Protein AF-A0A929U8D9-F1 (afdb_monomer)

Nearest PDB structures (foldseek):
  5kym-assembly2_B  TM=7.447E-01  e=1.652E-06  Thermotoga maritima MSB8
  5kym-assembly1_A  TM=7.335E-01  e=4.112E-06  Thermotoga maritima MSB8
  1pjq-assembly1_A  TM=3.485E-01  e=1.837E+00  Salmonella enterica subsp. enterica serovar Typhimurium
  4e16-assembly1_A-2  TM=3.226E-01  e=3.586E+00  Clostridioides difficile 630

pLDDT: mean 92.38, std 4.8, range [70.69, 97.81]

Secondary structure (DSSP, 8-state):
-HHHHHHHHHHHHHHHHHHHHHHHHHHHHHH-TT----SHHHHHHHHHHHHHHHHT------SGGGS-SSS--EEE-----THHHHHHHTT-SS-EEEEEEGGGGGSHHHHHHHHHTT-EEE-TT-HHHHHHHHHHHHHHHHTT-EEEE-TTSS--S-TT--PPPPGGGG-

Structure (mmCIF, N/CA/C/O backbone):
data_AF-A0A929U8D9-F1
#
_entry.id   AF-A0A929U8D9-F1
#
loop_
_atom_site.group_PDB
_atom_site.id
_atom_site.type_symbol
_atom_site.label_atom_id
_atom_site.label_alt_id
_atom_site.label_comp_id
_atom_site.label_asym_id
_atom_site.label_entity_id
_atom_site.label_seq_id
_atom_site.pdbx_PDB_ins_code
_atom_site.Cartn_x
_atom_site.Cartn_y
_atom_site.Cartn_z
_atom_site.occupancy
_atom_site.B_iso_or_equiv
_atom_site.auth_seq_id
_atom_site.auth_comp_id
_atom_site.auth_asym_id
_atom_site.auth_atom_id
_atom_site.pdbx_PDB_model_num
ATOM 1 N N . MET A 1 1 ? 16.312 -12.729 -13.784 1.00 75.06 1 MET A N 1
ATOM 2 C CA . MET A 1 1 ? 17.014 -11.448 -14.048 1.00 75.06 1 MET A CA 1
ATOM 3 C C . MET A 1 1 ? 16.262 -10.563 -15.043 1.00 75.06 1 MET A C 1
ATOM 5 O O . MET A 1 1 ? 15.981 -9.425 -14.698 1.00 75.06 1 MET A O 1
ATOM 9 N N . ILE A 1 2 ? 15.837 -11.065 -16.210 1.00 92.88 2 ILE A N 1
ATOM 10 C CA . ILE A 1 2 ? 15.143 -10.239 -17.222 1.00 92.88 2 ILE A CA 1
ATOM 11 C C . ILE A 1 2 ? 13.794 -9.643 -16.759 1.00 92.88 2 ILE A C 1
ATOM 13 O O . ILE A 1 2 ? 13.524 -8.471 -16.990 1.00 92.88 2 ILE A O 1
ATOM 17 N N . ARG A 1 3 ? 12.975 -10.401 -16.013 1.00 93.88 3 ARG A N 1
ATOM 18 C CA . ARG A 1 3 ? 11.697 -9.895 -15.469 1.00 93.88 3 ARG A CA 1
ATOM 19 C C . ARG A 1 3 ? 11.893 -8.738 -14.486 1.00 93.88 3 ARG A C 1
ATOM 21 O O . ARG A 1 3 ? 11.126 -7.786 -14.501 1.00 93.88 3 ARG A O 1
ATOM 28 N N . LEU A 1 4 ? 12.947 -8.796 -13.667 1.00 93.44 4 LEU A N 1
ATOM 29 C CA . LEU A 1 4 ? 13.286 -7.722 -12.730 1.00 93.44 4 LEU A CA 1
ATOM 30 C C . LEU A 1 4 ? 13.665 -6.436 -13.474 1.00 93.44 4 LEU A C 1
ATOM 32 O O . LEU A 1 4 ? 13.234 -5.361 -13.070 1.00 93.44 4 LEU A O 1
ATOM 36 N N . LEU A 1 5 ? 14.412 -6.554 -14.578 1.00 95.81 5 LEU A N 1
ATOM 37 C CA . LEU A 1 5 ? 14.718 -5.420 -15.449 1.00 95.81 5 LEU A CA 1
ATOM 38 C C . LEU A 1 5 ? 13.434 -4.800 -16.012 1.00 95.81 5 LEU A C 1
ATOM 40 O O . LEU A 1 5 ? 13.261 -3.590 -15.922 1.00 95.81 5 LEU A O 1
ATOM 44 N N . PHE A 1 6 ? 12.502 -5.607 -16.525 1.00 97.56 6 PHE A N 1
ATOM 45 C CA . PHE A 1 6 ? 11.229 -5.085 -17.031 1.00 97.56 6 PHE A CA 1
ATOM 46 C C . PHE A 1 6 ? 10.375 -4.426 -15.947 1.00 97.56 6 PHE A C 1
ATOM 48 O O . PHE A 1 6 ? 9.804 -3.369 -16.197 1.00 97.56 6 PHE A O 1
ATOM 55 N N . ILE A 1 7 ? 10.324 -4.990 -14.736 1.00 96.38 7 ILE A N 1
ATOM 56 C CA . ILE A 1 7 ? 9.654 -4.348 -13.595 1.00 96.38 7 ILE A CA 1
ATOM 57 C C . ILE A 1 7 ? 10.314 -3.003 -13.288 1.00 96.38 7 ILE A C 1
ATOM 59 O O . ILE A 1 7 ? 9.616 -2.012 -13.105 1.00 96.38 7 ILE A O 1
ATOM 63 N N . PHE A 1 8 ? 11.646 -2.945 -13.254 1.00 96.19 8 PHE A N 1
ATOM 64 C CA . PHE A 1 8 ? 12.370 -1.702 -13.008 1.00 96.19 8 PHE A CA 1
ATOM 65 C C . PHE A 1 8 ? 12.067 -0.645 -14.077 1.00 96.19 8 PHE A C 1
ATOM 67 O O . PHE A 1 8 ? 11.675 0.469 -13.736 1.00 96.19 8 PHE A O 1
ATOM 74 N N . LEU A 1 9 ? 12.166 -1.001 -15.361 1.00 97.62 9 LEU A N 1
ATOM 75 C CA . LEU A 1 9 ? 11.835 -0.106 -16.473 1.00 97.62 9 LEU A CA 1
ATOM 76 C C . LEU A 1 9 ? 10.378 0.369 -16.399 1.00 97.62 9 LEU A C 1
ATOM 78 O O . LEU A 1 9 ? 10.108 1.553 -16.590 1.00 97.62 9 LEU A O 1
ATOM 82 N N . TYR A 1 10 ? 9.451 -0.528 -16.055 1.00 97.81 10 TYR A N 1
ATOM 83 C CA . TYR A 1 10 ? 8.046 -0.190 -15.857 1.00 97.81 10 TYR A CA 1
ATOM 84 C C . TYR A 1 10 ? 7.844 0.794 -14.700 1.00 97.81 10 TYR A C 1
ATOM 86 O O . TYR A 1 10 ? 7.100 1.757 -14.846 1.00 97.81 10 TYR A O 1
ATOM 94 N N . LEU A 1 11 ? 8.518 0.596 -13.563 1.00 95.75 11 LEU A N 1
ATOM 95 C CA . LEU A 1 11 ? 8.439 1.505 -12.417 1.00 95.75 11 LEU A CA 1
ATOM 96 C C . LEU A 1 11 ? 8.995 2.892 -12.751 1.00 95.75 11 LEU A C 1
ATOM 98 O O . LEU A 1 11 ? 8.390 3.891 -12.369 1.00 95.75 11 LEU A O 1
ATOM 102 N N . VAL A 1 12 ? 10.108 2.961 -13.488 1.00 96.69 12 VAL A N 1
ATOM 103 C CA . VAL A 1 12 ? 10.682 4.225 -13.970 1.00 96.69 12 VAL A CA 1
ATOM 104 C C . VAL A 1 12 ? 9.700 4.929 -14.908 1.00 96.69 12 VAL A C 1
ATOM 106 O O . VAL A 1 12 ? 9.382 6.098 -14.700 1.00 96.69 12 VAL A O 1
ATOM 109 N N . PHE A 1 13 ? 9.153 4.210 -15.889 1.00 97.12 13 PHE A N 1
ATOM 110 C CA . PHE A 1 13 ? 8.122 4.733 -16.784 1.00 97.12 13 PHE A CA 1
ATOM 111 C C . PHE A 1 13 ? 6.894 5.241 -16.010 1.00 97.12 13 PHE A C 1
ATOM 113 O O . PHE A 1 13 ? 6.465 6.381 -16.202 1.00 97.12 13 PHE A O 1
ATOM 120 N N . PHE A 1 14 ? 6.367 4.433 -15.084 1.00 96.56 14 PHE A N 1
ATOM 121 C CA . PHE A 1 14 ? 5.213 4.778 -14.257 1.00 96.56 14 PHE A CA 1
ATOM 122 C C . PHE A 1 14 ? 5.483 6.006 -13.374 1.00 96.56 14 PHE A C 1
ATOM 124 O O . PHE A 1 14 ? 4.600 6.842 -13.179 1.00 96.56 14 PHE A O 1
ATOM 131 N N . TYR A 1 15 ? 6.706 6.153 -12.860 1.00 95.38 15 TYR A N 1
ATOM 132 C CA . TYR A 1 15 ? 7.112 7.321 -12.085 1.00 95.38 15 TYR A CA 1
ATOM 133 C C . TYR A 1 15 ? 7.044 8.602 -12.924 1.00 95.38 15 TYR A C 1
ATOM 135 O O . TYR A 1 15 ? 6.429 9.578 -12.498 1.00 95.38 15 TYR A O 1
ATOM 143 N N . PHE A 1 16 ? 7.619 8.597 -14.131 1.00 96.62 16 PHE A N 1
ATOM 144 C CA . PHE A 1 16 ? 7.635 9.783 -14.988 1.00 96.62 16 PHE A CA 1
ATOM 145 C C . PHE A 1 16 ? 6.251 10.140 -15.531 1.00 96.62 16 PHE A C 1
ATOM 147 O O . PHE A 1 16 ? 5.891 11.314 -15.504 1.00 96.62 16 PHE A O 1
ATOM 154 N N . ILE A 1 17 ? 5.436 9.160 -15.940 1.00 96.31 17 ILE A N 1
ATOM 155 C CA . ILE A 1 17 ? 4.062 9.431 -16.399 1.00 96.31 17 ILE A CA 1
ATOM 156 C C . ILE A 1 17 ? 3.145 9.887 -15.253 1.00 96.31 17 ILE A C 1
ATOM 158 O O . ILE A 1 17 ? 2.183 10.617 -15.476 1.00 96.31 17 ILE A O 1
ATOM 162 N N . SER A 1 18 ? 3.455 9.521 -14.006 1.00 95.38 18 SER A N 1
ATOM 163 C CA . SER A 1 18 ? 2.701 9.989 -12.841 1.00 95.38 18 SER A CA 1
ATOM 164 C C . SER A 1 18 ? 2.843 11.490 -12.603 1.00 95.38 18 SER A C 1
ATOM 166 O O . SER A 1 18 ? 1.927 12.089 -12.054 1.00 95.38 18 SER A O 1
ATOM 168 N N . ILE A 1 19 ? 3.954 12.117 -13.002 1.00 96.00 19 ILE A N 1
ATOM 169 C CA . ILE A 1 19 ? 4.184 13.555 -12.787 1.00 96.00 19 ILE A CA 1
ATOM 170 C C . ILE A 1 19 ? 3.103 14.412 -13.472 1.00 96.00 19 ILE A C 1
ATOM 172 O O . ILE A 1 19 ? 2.426 15.160 -12.762 1.00 96.00 19 ILE A O 1
ATOM 176 N N . PRO A 1 20 ? 2.867 14.307 -14.798 1.00 96.25 20 PRO A N 1
ATOM 177 C CA . PRO A 1 20 ? 1.805 15.072 -15.445 1.00 96.25 20 PRO A CA 1
ATOM 178 C C . PRO A 1 20 ? 0.412 14.684 -14.931 1.00 96.25 20 PRO A C 1
ATOM 180 O O . PRO A 1 20 ? -0.429 15.563 -14.763 1.00 96.25 20 PRO A O 1
ATOM 183 N N . LEU A 1 21 ? 0.164 13.410 -14.602 1.00 94.81 21 LEU A N 1
ATOM 184 C CA . LEU A 1 21 ? -1.125 12.980 -14.039 1.00 94.81 21 LEU A CA 1
ATOM 185 C C . LEU A 1 21 ? -1.410 13.637 -12.682 1.00 94.81 21 LEU A C 1
ATOM 187 O O . LEU A 1 21 ? -2.504 14.151 -12.455 1.00 94.81 21 LEU A O 1
ATOM 191 N N . LEU A 1 22 ? -0.416 13.667 -11.793 1.00 94.38 22 LEU A N 1
ATOM 192 C CA . LEU A 1 22 ? -0.522 14.324 -10.492 1.00 94.38 22 LEU A CA 1
ATOM 193 C C . LEU A 1 22 ? -0.649 15.843 -10.627 1.00 94.38 22 LEU A C 1
ATOM 195 O O . LEU A 1 22 ? -1.353 16.458 -9.826 1.00 94.38 22 LEU A O 1
ATOM 199 N N . PHE A 1 23 ? -0.004 16.445 -11.629 1.00 94.06 23 PHE A N 1
ATOM 200 C CA . PHE A 1 23 ? -0.163 17.866 -11.930 1.00 94.06 23 PHE A CA 1
ATOM 201 C C . PHE A 1 23 ? -1.597 18.190 -12.367 1.00 94.06 23 PHE A C 1
ATOM 203 O O . PHE A 1 23 ? -2.198 19.117 -11.831 1.00 94.06 23 PHE A O 1
ATOM 210 N N . VAL A 1 24 ? -2.185 17.390 -13.262 1.00 93.00 24 VAL A N 1
ATOM 211 C CA . VAL A 1 24 ? -3.589 17.546 -13.676 1.00 93.00 24 VAL A CA 1
ATOM 212 C C . VAL A 1 24 ? -4.537 17.377 -12.485 1.00 93.00 24 VAL A C 1
ATOM 214 O O . VAL A 1 24 ? -5.389 18.232 -12.261 1.00 93.00 24 VAL A O 1
ATOM 217 N N . GLU A 1 25 ? -4.358 16.333 -11.672 1.00 91.50 25 GLU A N 1
ATOM 218 C CA . GLU A 1 25 ? -5.117 16.118 -10.427 1.00 91.50 25 GLU A CA 1
ATOM 219 C C . GLU A 1 25 ? -5.026 17.319 -9.475 1.00 91.50 25 GLU A C 1
ATOM 221 O O . GLU A 1 25 ? -6.014 17.715 -8.851 1.00 91.50 25 GLU A O 1
ATOM 226 N N . TRP A 1 26 ? -3.838 17.915 -9.360 1.00 91.81 26 TRP A N 1
ATOM 227 C CA . TRP A 1 26 ? -3.622 19.105 -8.548 1.00 91.81 26 TRP A CA 1
ATOM 228 C C . TRP A 1 26 ? -4.373 20.315 -9.113 1.00 91.81 26 TRP A C 1
ATOM 230 O O . TRP A 1 26 ? -5.156 20.915 -8.378 1.00 91.81 26 TRP A O 1
ATOM 240 N N . VAL A 1 27 ? -4.230 20.618 -10.408 1.00 93.75 27 VAL A N 1
ATOM 241 C CA . VAL A 1 27 ? -4.951 21.718 -11.075 1.00 93.75 27 VAL A CA 1
ATOM 242 C C . VAL A 1 27 ? -6.465 21.556 -10.922 1.00 93.75 27 VAL A C 1
ATOM 244 O O . VAL A 1 27 ? -7.140 22.485 -10.485 1.00 93.75 27 VAL A O 1
ATOM 247 N N . VAL A 1 28 ? -7.011 20.368 -11.190 1.00 92.56 28 VAL A N 1
ATOM 248 C CA . VAL A 1 28 ? -8.451 20.097 -11.039 1.00 92.56 28 VAL A CA 1
ATOM 249 C C . VAL A 1 28 ? -8.907 20.313 -9.594 1.00 92.56 28 VAL A C 1
ATOM 251 O O . VAL A 1 28 ? -9.970 20.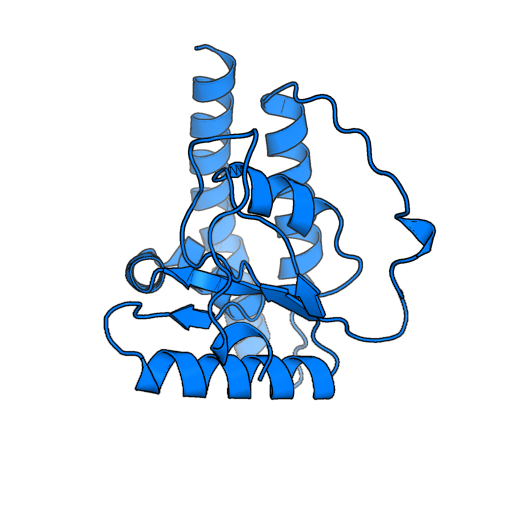890 -9.364 1.00 92.56 28 VAL A O 1
ATOM 254 N N . SER A 1 29 ? -8.091 19.919 -8.612 1.00 90.69 29 SER A N 1
ATOM 255 C CA . SER A 1 29 ? -8.405 20.138 -7.196 1.00 90.69 29 SER A CA 1
ATOM 256 C C . SER A 1 29 ? -8.414 21.615 -6.783 1.00 90.69 29 SER A C 1
ATOM 258 O O . SER A 1 29 ? -9.124 21.968 -5.845 1.00 90.69 29 SER A O 1
ATOM 260 N N . LEU A 1 30 ? -7.680 22.484 -7.489 1.00 92.31 30 LEU A N 1
ATOM 261 C CA . LEU A 1 30 ? -7.738 23.934 -7.272 1.00 92.31 30 LEU A CA 1
ATOM 262 C C . LEU A 1 30 ? -9.015 24.546 -7.853 1.00 92.31 30 LEU A C 1
ATOM 264 O O . LEU A 1 30 ? -9.578 25.470 -7.271 1.00 92.31 30 LEU A O 1
ATOM 268 N N . LEU A 1 31 ? -9.477 24.020 -8.989 1.00 94.31 31 LEU A N 1
ATOM 269 C CA . LEU A 1 31 ? -10.661 24.518 -9.689 1.00 94.31 31 LEU A CA 1
ATOM 270 C C . LEU A 1 31 ? -11.971 24.038 -9.050 1.00 94.31 31 LEU A C 1
ATOM 272 O O . LEU A 1 31 ? -12.992 24.712 -9.162 1.00 94.31 31 LEU A O 1
ATOM 276 N N . ASN A 1 32 ? -11.960 22.891 -8.366 1.00 92.12 32 ASN A N 1
ATOM 277 C CA . ASN A 1 32 ? -13.152 22.303 -7.762 1.00 92.12 32 ASN A CA 1
ATOM 278 C C . ASN A 1 32 ? -12.908 21.878 -6.304 1.00 92.12 32 ASN A C 1
ATOM 280 O O . ASN A 1 32 ? -12.350 20.817 -6.026 1.00 92.12 32 ASN A O 1
ATOM 284 N N . LYS A 1 33 ? -13.433 22.670 -5.360 1.00 81.12 33 LYS A N 1
ATOM 285 C CA . LYS A 1 33 ? -13.346 22.405 -3.910 1.00 81.12 33 LYS A CA 1
ATOM 286 C C . LYS A 1 33 ? -14.037 21.105 -3.469 1.00 81.12 33 LYS A C 1
ATOM 288 O O . LYS A 1 33 ? -13.696 20.569 -2.420 1.00 81.12 33 LYS A O 1
ATOM 293 N N . HIS A 1 34 ? -14.979 20.586 -4.259 1.00 84.62 34 HIS A N 1
ATOM 294 C CA . HIS A 1 34 ? -15.677 19.320 -4.005 1.00 84.62 34 HIS A CA 1
ATOM 295 C C . HIS A 1 34 ? -15.088 18.143 -4.795 1.00 84.62 34 HIS A C 1
ATOM 297 O O . HIS A 1 34 ? -15.693 17.069 -4.859 1.00 84.62 34 HIS A O 1
ATOM 303 N N . TYR A 1 35 ? -13.916 18.319 -5.409 1.00 86.38 35 TYR A N 1
ATOM 304 C CA . TYR A 1 35 ? -13.281 17.289 -6.214 1.00 86.38 35 TYR A CA 1
ATOM 305 C C . TYR A 1 35 ? -12.959 16.033 -5.394 1.00 86.38 35 TYR A C 1
ATOM 307 O O . TYR A 1 35 ? -12.098 16.023 -4.512 1.00 86.38 35 TYR A O 1
ATOM 315 N N . LYS A 1 36 ? -13.636 14.931 -5.727 1.00 83.19 36 LYS A N 1
ATOM 316 C CA . LYS A 1 36 ? -13.335 13.597 -5.203 1.00 83.19 36 LYS A CA 1
ATOM 317 C C . LYS A 1 36 ? -12.391 12.889 -6.178 1.00 83.19 36 LYS A C 1
ATOM 319 O O . LYS A 1 36 ? -12.817 12.470 -7.249 1.00 83.19 36 LYS A O 1
ATOM 324 N N . ARG A 1 37 ? -11.124 12.715 -5.784 1.00 86.81 37 ARG A N 1
ATOM 325 C CA . ARG A 1 37 ? -10.060 12.081 -6.594 1.00 86.81 37 ARG A CA 1
ATOM 326 C C . ARG A 1 37 ? -10.393 10.647 -6.996 1.00 86.81 37 ARG A C 1
ATOM 328 O O . ARG A 1 37 ? -10.208 9.722 -6.210 1.00 86.81 37 ARG A O 1
ATOM 335 N N . TRP A 1 38 ? -10.903 10.420 -8.193 1.00 82.12 38 TRP A N 1
ATOM 336 C CA . TRP A 1 38 ? -11.354 9.093 -8.629 1.00 82.12 38 TRP A CA 1
ATOM 337 C C . TRP A 1 38 ? -10.254 8.274 -9.321 1.00 82.12 38 TRP A C 1
ATOM 339 O O . TRP A 1 38 ? -10.354 7.052 -9.348 1.00 82.12 38 TRP A O 1
ATOM 349 N N . LEU A 1 39 ? -9.184 8.912 -9.805 1.00 88.56 39 LEU A N 1
ATOM 350 C CA . LEU A 1 39 ? -8.084 8.268 -10.532 1.00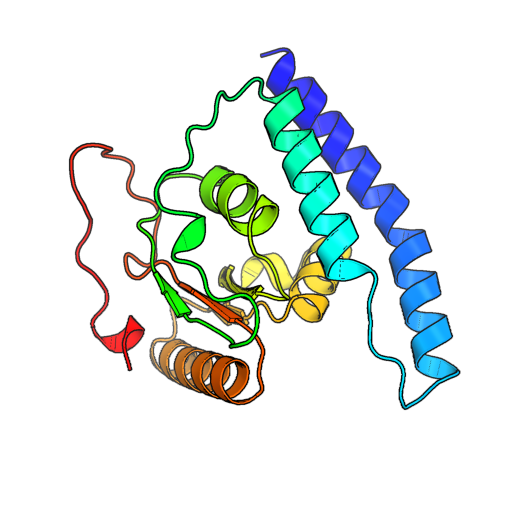 88.56 39 LEU A CA 1
ATOM 351 C C . LEU A 1 39 ? -7.142 7.377 -9.694 1.00 88.56 39 LEU A C 1
ATOM 353 O O . LEU A 1 39 ? -6.737 6.332 -10.207 1.00 88.56 39 LEU A O 1
ATOM 357 N N . PRO A 1 40 ? -6.762 7.723 -8.441 1.00 92.25 40 PRO A N 1
ATOM 358 C CA . PRO A 1 40 ? -5.685 7.019 -7.738 1.00 92.25 40 PRO A CA 1
ATOM 359 C C . PRO A 1 40 ? -5.902 5.513 -7.589 1.00 92.25 40 PRO A C 1
ATOM 361 O O . PRO A 1 40 ? -4.994 4.733 -7.863 1.00 92.25 40 PRO A O 1
ATOM 364 N N . LEU A 1 41 ? -7.107 5.098 -7.187 1.00 93.12 41 LEU A N 1
ATOM 365 C CA . LEU A 1 41 ? -7.441 3.688 -6.986 1.00 93.12 41 LEU A CA 1
ATOM 366 C C . LEU A 1 41 ? -7.326 2.869 -8.285 1.00 93.12 41 LEU A C 1
ATOM 368 O O . LEU A 1 41 ? -6.494 1.965 -8.320 1.00 93.12 41 LEU A O 1
ATOM 372 N N . PRO A 1 42 ? -8.099 3.151 -9.356 1.00 94.50 42 PRO A N 1
ATOM 373 C CA . PRO A 1 42 ? -8.046 2.343 -10.572 1.00 94.50 42 PRO A CA 1
ATOM 374 C C . PRO A 1 42 ? -6.659 2.354 -11.220 1.00 94.50 42 PRO A C 1
ATOM 376 O O . PRO A 1 42 ? -6.215 1.311 -11.696 1.00 94.50 42 PRO A O 1
ATOM 379 N N . LEU A 1 43 ? -5.947 3.487 -11.193 1.00 95.38 43 LEU A N 1
ATOM 380 C CA . LEU A 1 43 ? -4.618 3.594 -11.791 1.00 95.38 43 LEU A CA 1
ATOM 381 C C . LEU A 1 43 ? -3.579 2.745 -11.048 1.00 95.38 43 LEU A C 1
ATOM 383 O O . LEU A 1 43 ? -2.829 1.999 -11.676 1.00 95.38 43 LEU A O 1
ATOM 387 N N . VAL A 1 44 ? -3.535 2.830 -9.717 1.00 95.88 44 VAL A N 1
ATOM 388 C CA . VAL A 1 44 ? -2.569 2.071 -8.907 1.00 95.88 44 VAL A CA 1
ATOM 389 C C . VAL A 1 44 ? -2.916 0.583 -8.912 1.00 95.88 44 VAL A C 1
ATOM 391 O O . VAL A 1 44 ? -2.027 -0.249 -9.080 1.00 95.88 44 VAL A O 1
ATOM 394 N N . THR A 1 45 ? -4.203 0.230 -8.836 1.00 96.38 45 THR A N 1
ATOM 395 C CA . THR A 1 45 ? -4.664 -1.153 -9.011 1.00 96.38 45 THR A CA 1
ATOM 396 C C . THR A 1 45 ? -4.251 -1.712 -10.373 1.00 96.38 45 THR A C 1
ATOM 398 O O . THR A 1 45 ? -3.750 -2.834 -10.439 1.00 96.38 45 THR A O 1
ATOM 401 N N . TRP A 1 46 ? -4.421 -0.951 -11.458 1.00 96.81 46 TRP A N 1
ATOM 402 C CA . TRP A 1 46 ? -3.980 -1.365 -12.791 1.00 96.81 46 TRP A CA 1
ATOM 403 C C . TRP A 1 46 ? -2.459 -1.533 -12.857 1.00 96.81 46 TRP A C 1
ATOM 405 O O . TRP A 1 46 ? -1.979 -2.575 -13.300 1.00 96.81 46 TRP A O 1
ATOM 415 N N . SER A 1 47 ? -1.707 -0.572 -12.320 1.00 97.12 47 SER A N 1
ATOM 416 C CA . SER A 1 47 ? -0.243 -0.617 -12.283 1.00 97.12 47 SER A CA 1
ATOM 417 C C . SER A 1 47 ? 0.282 -1.856 -11.555 1.00 97.12 47 SER A C 1
ATOM 419 O O . SER A 1 47 ? 1.131 -2.588 -12.065 1.00 97.12 47 SER A O 1
ATOM 421 N N . PHE A 1 48 ? -0.298 -2.193 -10.405 1.00 97.38 48 PHE A N 1
ATOM 422 C CA . PHE A 1 48 ? 0.075 -3.399 -9.671 1.00 97.38 48 PHE A CA 1
ATOM 423 C C . PHE A 1 48 ? -0.329 -4.701 -10.375 1.00 97.38 48 PHE A C 1
ATOM 425 O O . PHE A 1 48 ? 0.394 -5.698 -10.272 1.00 97.38 48 PHE A O 1
ATOM 432 N N . ARG A 1 49 ? -1.423 -4.710 -11.150 1.00 97.06 49 ARG A N 1
ATOM 433 C CA . ARG A 1 49 ? -1.759 -5.846 -12.027 1.00 97.06 49 ARG A CA 1
ATOM 434 C C . ARG A 1 49 ? -0.727 -6.017 -13.137 1.00 97.06 49 ARG A C 1
ATOM 436 O O . ARG A 1 49 ? -0.300 -7.144 -13.371 1.00 97.06 49 ARG A O 1
ATOM 443 N N . CYS A 1 50 ? -0.267 -4.928 -13.755 1.00 97.50 50 CYS A N 1
ATOM 444 C CA . CYS A 1 50 ? 0.830 -4.966 -14.723 1.00 97.50 50 CYS A CA 1
ATOM 445 C C . CYS A 1 50 ? 2.113 -5.519 -14.092 1.00 97.50 50 CYS A C 1
ATOM 447 O O . CYS A 1 50 ? 2.713 -6.428 -14.654 1.00 97.50 50 CYS A O 1
ATOM 449 N N . ILE A 1 51 ? 2.500 -5.052 -12.900 1.00 97.50 51 ILE A N 1
ATOM 450 C CA . ILE A 1 51 ? 3.685 -5.575 -12.196 1.00 97.50 51 ILE A CA 1
ATOM 451 C C . ILE A 1 51 ? 3.549 -7.077 -11.909 1.00 97.50 51 ILE A C 1
ATOM 453 O O . ILE A 1 51 ? 4.506 -7.823 -12.110 1.00 97.50 51 ILE A O 1
ATOM 457 N N . THR A 1 52 ? 2.366 -7.529 -11.482 1.00 96.62 52 THR A N 1
ATOM 458 C CA . THR A 1 52 ? 2.078 -8.959 -11.262 1.00 96.62 52 THR A CA 1
ATOM 459 C C . THR A 1 52 ? 2.217 -9.767 -12.557 1.00 96.62 52 THR A C 1
ATOM 461 O O . THR A 1 52 ? 2.810 -10.841 -12.554 1.00 96.62 52 THR A O 1
ATOM 464 N N . ALA A 1 53 ? 1.724 -9.243 -13.681 1.00 96.50 53 ALA A N 1
ATOM 465 C CA . ALA A 1 53 ? 1.854 -9.901 -14.979 1.00 96.50 53 ALA A CA 1
ATOM 466 C C . ALA A 1 53 ? 3.319 -9.958 -15.453 1.00 96.50 53 ALA A C 1
ATOM 468 O O . ALA A 1 53 ? 3.793 -11.013 -15.867 1.00 96.50 53 ALA A O 1
ATOM 469 N N . ILE A 1 54 ? 4.067 -8.854 -15.337 1.00 96.94 54 ILE A N 1
ATOM 470 C CA . ILE A 1 54 ? 5.481 -8.772 -15.746 1.00 96.94 54 ILE A CA 1
ATOM 471 C C . ILE A 1 54 ? 6.363 -9.688 -14.884 1.00 96.94 54 ILE A C 1
ATOM 473 O O . ILE A 1 54 ? 7.318 -10.286 -15.387 1.00 96.94 54 ILE A O 1
ATOM 477 N N . SER A 1 55 ? 6.056 -9.838 -13.589 1.00 95.88 55 SER A N 1
ATOM 478 C CA . SER A 1 55 ? 6.783 -10.773 -12.720 1.00 95.88 55 SER A CA 1
ATOM 479 C C . SER A 1 55 ? 6.556 -12.237 -13.110 1.00 95.88 55 SER A C 1
ATOM 481 O O . SER A 1 55 ? 7.388 -13.094 -12.790 1.00 95.88 55 SER A O 1
ATOM 483 N N . GLY A 1 56 ? 5.475 -12.522 -13.844 1.00 94.94 56 GLY A N 1
ATOM 484 C CA . GLY A 1 56 ? 5.029 -13.869 -14.178 1.00 94.94 56 GLY A CA 1
ATOM 485 C C . GLY A 1 56 ? 4.615 -14.659 -12.940 1.00 94.94 56 GLY A C 1
ATOM 486 O O . GLY A 1 56 ? 4.804 -15.872 -12.915 1.00 94.94 56 GLY A O 1
ATOM 487 N N . ALA A 1 57 ? 4.143 -13.966 -11.899 1.00 92.88 57 ALA A N 1
ATOM 488 C CA . ALA A 1 57 ? 3.599 -14.602 -10.712 1.00 92.88 57 ALA A CA 1
ATOM 489 C C . ALA A 1 57 ? 2.221 -15.187 -11.031 1.00 92.88 57 ALA A C 1
ATOM 491 O O . ALA A 1 57 ? 1.313 -14.469 -11.455 1.00 92.88 57 ALA A O 1
ATOM 492 N N . GLU A 1 58 ? 2.062 -16.481 -10.784 1.00 94.44 58 GLU A N 1
ATOM 493 C CA . GLU A 1 58 ? 0.753 -17.114 -10.743 1.00 94.44 58 GLU A CA 1
ATOM 494 C C . GLU A 1 58 ? 0.112 -16.825 -9.385 1.00 94.44 58 GLU A C 1
ATOM 496 O O . GLU A 1 58 ? 0.760 -16.946 -8.344 1.00 94.44 58 GLU A O 1
ATOM 501 N N . VAL A 1 59 ? -1.141 -16.367 -9.391 1.00 94.69 59 VAL A N 1
ATOM 502 C CA . VAL A 1 59 ? -1.812 -15.935 -8.164 1.00 94.69 59 VAL A CA 1
ATOM 503 C C . VAL A 1 59 ? -3.142 -16.644 -8.004 1.00 94.69 59 VAL A C 1
ATOM 505 O O . VAL A 1 59 ? -4.118 -16.309 -8.675 1.00 94.69 59 VAL A O 1
ATOM 508 N N . THR A 1 60 ? -3.190 -17.537 -7.026 1.00 96.69 60 THR A N 1
ATOM 509 C CA . THR A 1 60 ? -4.423 -18.155 -6.545 1.00 96.69 60 THR A CA 1
ATOM 510 C C . THR A 1 60 ? -5.057 -17.265 -5.483 1.00 96.69 60 THR A C 1
ATOM 512 O O . THR A 1 60 ? -4.394 -16.831 -4.542 1.00 96.69 60 THR A O 1
ATOM 515 N N . VAL A 1 61 ? -6.347 -16.968 -5.636 1.00 95.44 61 VAL A N 1
ATOM 516 C CA . VAL A 1 61 ? -7.120 -16.180 -4.669 1.00 95.44 61 VAL A CA 1
ATOM 517 C C . VAL A 1 61 ? -8.302 -17.018 -4.218 1.00 95.44 61 VAL A C 1
ATOM 519 O O . VAL A 1 61 ? -9.124 -17.405 -5.042 1.00 95.44 61 VAL A O 1
ATOM 522 N N . LEU A 1 62 ? -8.389 -17.266 -2.916 1.00 96.94 62 LEU A N 1
ATOM 523 C CA . LEU A 1 62 ? -9.477 -18.012 -2.288 1.00 96.94 62 LEU A CA 1
ATOM 524 C C . LEU A 1 62 ? -10.293 -17.059 -1.405 1.00 96.94 62 LEU A C 1
ATOM 526 O O . LEU A 1 62 ? -9.721 -16.144 -0.811 1.00 96.94 62 LEU A O 1
ATOM 530 N N . GLY A 1 63 ? -11.613 -17.249 -1.325 1.00 95.88 63 GLY A N 1
ATOM 531 C CA . GLY A 1 63 ? -12.474 -16.476 -0.423 1.00 95.88 63 GLY A CA 1
ATOM 532 C C . GLY A 1 63 ? -12.658 -15.005 -0.807 1.00 95.88 63 GLY A C 1
ATOM 533 O O . GLY A 1 63 ? -12.949 -14.176 0.053 1.00 95.88 63 GLY A O 1
ATOM 534 N N . LYS A 1 64 ? -12.469 -14.638 -2.081 1.00 94.44 64 LYS A N 1
ATOM 535 C CA . LYS A 1 64 ? -12.615 -13.245 -2.549 1.00 94.44 64 LYS A CA 1
ATOM 536 C C . LYS A 1 64 ? -14.051 -12.737 -2.395 1.00 94.44 64 LYS A C 1
ATOM 538 O O . LYS A 1 64 ? -14.277 -11.553 -2.171 1.00 94.44 64 LYS A O 1
ATOM 543 N N . GLU A 1 65 ? -15.006 -13.637 -2.547 1.00 95.31 65 GLU A N 1
ATOM 544 C CA . GLU A 1 65 ? -16.435 -13.448 -2.341 1.00 95.31 65 GLU A CA 1
ATOM 545 C C . GLU A 1 65 ? -16.787 -13.030 -0.909 1.00 95.31 65 GLU A C 1
ATOM 547 O O . GLU A 1 65 ? -17.789 -12.348 -0.724 1.00 95.31 65 GLU A O 1
ATOM 552 N N . ASN A 1 66 ? -15.931 -13.338 0.072 1.00 95.56 66 ASN A N 1
ATOM 553 C CA . ASN A 1 66 ? -16.127 -12.943 1.467 1.00 95.56 66 ASN A CA 1
ATOM 554 C C . ASN A 1 66 ? -15.791 -11.469 1.725 1.00 95.56 66 ASN A C 1
ATOM 556 O O . ASN A 1 66 ? -16.025 -10.983 2.826 1.00 95.56 66 ASN A O 1
ATOM 560 N N . VAL A 1 67 ? -15.198 -10.760 0.756 1.00 95.06 67 VAL A N 1
ATOM 561 C CA . VAL A 1 67 ? -14.796 -9.358 0.921 1.00 95.06 67 VAL A CA 1
ATOM 562 C C . VAL A 1 67 ? -15.987 -8.432 0.635 1.00 95.06 67 VAL A C 1
ATOM 564 O O . VAL A 1 67 ? -16.417 -8.352 -0.525 1.00 95.06 67 VAL A O 1
ATOM 567 N N . PRO A 1 68 ? -16.482 -7.669 1.630 1.00 94.38 68 PRO A N 1
ATOM 568 C CA . PRO A 1 68 ? -17.587 -6.737 1.433 1.00 94.38 68 PRO A CA 1
ATOM 569 C C . PRO A 1 68 ? -17.263 -5.637 0.412 1.00 94.38 68 PRO A C 1
ATOM 571 O O . PRO A 1 68 ? -16.166 -5.059 0.384 1.00 94.38 68 PRO A O 1
ATOM 574 N N . LYS A 1 69 ? -18.241 -5.310 -0.441 1.00 92.44 69 LYS A N 1
ATOM 575 C CA . LYS A 1 69 ? -18.102 -4.325 -1.540 1.00 92.44 69 LYS A CA 1
ATOM 576 C C . LYS A 1 69 ? -18.828 -3.004 -1.286 1.00 92.44 69 LYS A C 1
ATOM 578 O O . LYS A 1 69 ? -18.525 -2.010 -1.938 1.00 92.44 69 LYS A O 1
ATOM 583 N N . ASP A 1 70 ? -19.689 -2.984 -0.282 1.00 92.81 70 ASP A N 1
ATOM 584 C CA . ASP A 1 70 ? -20.489 -1.865 0.204 1.00 92.81 70 ASP A CA 1
ATOM 585 C C . ASP A 1 70 ? -19.937 -1.234 1.497 1.00 92.81 70 ASP A C 1
ATOM 587 O O . ASP A 1 70 ? -19.920 -0.014 1.599 1.00 92.81 70 ASP A O 1
ATOM 591 N N . GLU A 1 71 ? -19.287 -1.983 2.396 1.00 94.75 71 GLU A N 1
ATOM 592 C CA . GLU A 1 71 ? -18.702 -1.432 3.648 1.00 94.75 71 GLU A CA 1
ATOM 593 C C . GLU A 1 71 ? -17.160 -1.452 3.770 1.00 94.75 71 GLU A C 1
ATOM 595 O O . GLU A 1 71 ? -16.473 -2.338 3.259 1.00 94.75 71 GLU A O 1
ATOM 600 N N . ALA A 1 72 ? -16.578 -0.439 4.416 1.00 96.12 72 ALA A N 1
ATOM 601 C CA . ALA A 1 72 ? -15.132 -0.399 4.616 1.00 96.12 72 ALA A CA 1
ATOM 602 C C . ALA A 1 72 ? -14.673 -1.483 5.593 1.00 96.12 72 ALA A C 1
ATOM 604 O O . ALA A 1 72 ? -15.331 -1.739 6.594 1.00 96.12 72 ALA A O 1
ATOM 605 N N . VAL A 1 73 ? -13.509 -2.076 5.320 1.00 95.50 73 VAL A N 1
ATOM 606 C CA . VAL A 1 73 ? -12.959 -3.163 6.135 1.00 95.50 73 VAL A CA 1
ATOM 607 C C . VAL A 1 73 ? -11.526 -2.892 6.572 1.00 95.50 73 VAL A C 1
ATOM 609 O O . VAL A 1 73 ? -10.791 -2.125 5.940 1.00 95.50 73 VAL A O 1
ATOM 612 N N . LEU A 1 74 ? -11.126 -3.576 7.641 1.00 94.88 74 LEU A N 1
ATOM 613 C CA . LEU A 1 74 ? -9.737 -3.714 8.050 1.00 94.88 74 LEU A CA 1
ATOM 614 C C . LEU A 1 74 ? -9.182 -5.036 7.505 1.00 94.88 74 LEU A C 1
ATOM 616 O O . LEU A 1 74 ? -9.555 -6.112 7.964 1.00 94.88 74 LEU A O 1
ATOM 620 N N . TYR A 1 75 ? -8.271 -4.956 6.541 1.00 95.44 75 TYR A N 1
ATOM 621 C CA . TYR A 1 75 ? -7.486 -6.099 6.092 1.00 95.44 75 TYR A CA 1
ATOM 622 C C . TYR A 1 75 ? -6.325 -6.334 7.054 1.00 95.44 75 TYR A C 1
ATOM 624 O O . TYR A 1 75 ? -5.554 -5.420 7.355 1.00 95.44 75 TYR A O 1
ATOM 632 N N . VAL A 1 76 ? -6.166 -7.577 7.496 1.00 94.56 76 VAL A N 1
ATOM 633 C CA . VAL A 1 76 ? -5.059 -8.004 8.352 1.00 94.56 76 VAL A CA 1
ATOM 634 C C . VAL A 1 76 ? -4.336 -9.138 7.644 1.00 94.56 76 VAL A C 1
ATOM 636 O O . VAL A 1 76 ? -4.955 -10.143 7.304 1.00 94.56 76 VAL A O 1
ATOM 639 N N . GLY A 1 77 ? -3.037 -8.975 7.405 1.00 93.25 77 GLY A N 1
ATOM 640 C CA . GLY A 1 77 ? -2.217 -9.992 6.749 1.00 93.25 77 GLY A CA 1
ATOM 641 C C . GLY A 1 77 ? -0.850 -10.140 7.399 1.00 93.25 77 GLY A C 1
ATOM 642 O O . GLY A 1 77 ? -0.365 -9.227 8.064 1.00 93.25 77 GLY A O 1
ATOM 643 N N . ASN A 1 78 ? -0.215 -11.286 7.187 1.00 93.38 78 ASN A N 1
ATOM 644 C CA . ASN A 1 78 ? 1.206 -11.462 7.460 1.00 93.38 78 ASN A CA 1
ATOM 645 C C . ASN A 1 78 ? 2.047 -10.682 6.433 1.00 93.38 78 ASN A C 1
ATOM 647 O O . ASN A 1 78 ? 1.565 -10.363 5.344 1.00 93.38 78 ASN A O 1
ATOM 651 N N . HIS A 1 79 ? 3.294 -10.352 6.766 1.00 93.06 79 HIS A N 1
ATOM 652 C CA . HIS A 1 79 ? 4.171 -9.573 5.888 1.00 93.06 79 HIS A CA 1
ATOM 653 C C . HIS A 1 79 ? 5.435 -10.354 5.566 1.00 93.06 79 HIS A C 1
ATOM 655 O O . HIS A 1 79 ? 6.209 -10.674 6.457 1.00 93.06 79 HIS A O 1
ATOM 661 N N . GLN A 1 80 ? 5.678 -10.635 4.292 1.00 92.31 80 GLN A N 1
ATOM 662 C CA . GLN A 1 80 ? 6.800 -11.454 3.827 1.00 92.31 80 GLN A CA 1
ATOM 663 C C . GLN A 1 80 ? 7.581 -10.779 2.701 1.00 92.31 80 GLN A C 1
ATOM 665 O O . GLN A 1 80 ? 8.785 -10.986 2.557 1.00 92.31 80 GLN A O 1
ATOM 670 N N . SER A 1 81 ? 6.943 -9.912 1.914 1.00 92.19 81 SER A N 1
ATOM 671 C CA . SER A 1 81 ? 7.555 -9.361 0.711 1.00 92.19 81 SER A CA 1
ATOM 672 C C . SER A 1 81 ? 7.140 -7.922 0.424 1.00 92.19 81 SER A C 1
ATOM 674 O O . SER A 1 81 ? 6.126 -7.409 0.884 1.00 92.19 81 SER A O 1
ATOM 676 N N . TYR A 1 82 ? 7.933 -7.245 -0.411 1.00 90.81 82 TYR A N 1
ATOM 677 C CA . TYR A 1 82 ? 7.455 -6.031 -1.082 1.00 90.81 82 TYR A CA 1
ATOM 678 C C . TYR A 1 82 ? 6.245 -6.332 -1.983 1.00 90.81 82 TYR A C 1
ATOM 680 O O . TYR A 1 82 ? 5.413 -5.456 -2.216 1.00 90.81 82 TYR A O 1
ATOM 688 N N . PHE A 1 83 ? 6.143 -7.572 -2.472 1.00 93.44 83 PHE A N 1
ATOM 689 C CA . PHE A 1 83 ? 5.065 -8.014 -3.349 1.00 93.44 83 PHE A CA 1
ATOM 690 C C . PHE A 1 83 ? 3.710 -8.120 -2.637 1.00 93.44 83 PHE A C 1
ATOM 692 O O . PHE A 1 83 ? 2.688 -8.083 -3.312 1.00 93.44 83 PHE A O 1
ATOM 699 N N . ASP A 1 84 ? 3.670 -8.151 -1.302 1.00 94.94 84 ASP A N 1
ATOM 700 C CA . ASP A 1 84 ? 2.420 -8.233 -0.534 1.00 94.94 84 ASP A CA 1
ATOM 701 C C . ASP A 1 84 ? 1.481 -7.074 -0.882 1.00 94.94 84 ASP A C 1
ATOM 703 O O . ASP A 1 84 ? 0.291 -7.271 -1.122 1.00 94.94 84 ASP A O 1
ATOM 707 N N . ILE A 1 85 ? 2.027 -5.860 -0.994 1.00 94.94 85 ILE A N 1
ATOM 708 C CA . ILE A 1 85 ? 1.263 -4.661 -1.361 1.00 94.94 85 ILE A CA 1
ATOM 709 C C . ILE A 1 85 ? 0.793 -4.741 -2.812 1.00 94.94 85 ILE A C 1
ATOM 711 O O . ILE A 1 85 ? -0.364 -4.450 -3.100 1.00 94.94 85 ILE A O 1
ATOM 715 N N . VAL A 1 86 ? 1.669 -5.180 -3.720 1.00 96.31 86 VAL A N 1
ATOM 716 C CA . VAL A 1 86 ? 1.343 -5.341 -5.145 1.00 96.31 86 VAL A CA 1
ATOM 717 C C . VAL A 1 86 ? 0.176 -6.317 -5.307 1.00 96.31 86 VAL A C 1
ATOM 719 O O . VAL A 1 86 ? -0.794 -6.028 -6.007 1.00 96.31 86 VAL A O 1
ATOM 722 N N . LEU A 1 87 ? 0.229 -7.456 -4.617 1.00 95.62 87 LEU A N 1
ATOM 723 C CA . LEU A 1 87 ? -0.794 -8.490 -4.703 1.00 95.62 87 LEU A CA 1
ATOM 724 C C . LEU A 1 87 ? -2.109 -8.060 -4.049 1.00 95.62 87 LEU A C 1
ATOM 726 O O . LEU A 1 87 ? -3.167 -8.206 -4.666 1.00 95.62 87 LEU A O 1
ATOM 730 N N . THR A 1 88 ? -2.060 -7.527 -2.829 1.00 95.38 88 THR A N 1
ATOM 731 C CA . THR A 1 88 ? -3.268 -7.180 -2.065 1.00 95.38 88 THR A CA 1
ATOM 732 C C . THR A 1 88 ? -3.978 -5.961 -2.652 1.00 95.38 88 THR A C 1
ATOM 734 O O . THR A 1 88 ? -5.173 -6.018 -2.942 1.00 95.38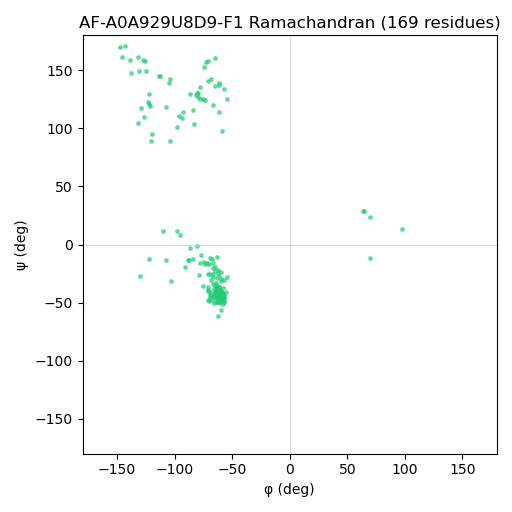 88 THR A O 1
ATOM 737 N N . TYR A 1 89 ? -3.250 -4.887 -2.956 1.00 95.88 89 TYR A N 1
ATOM 738 C CA . TYR A 1 89 ? -3.839 -3.638 -3.444 1.00 95.88 89 TYR A CA 1
ATOM 739 C C . TYR A 1 89 ? -4.379 -3.762 -4.884 1.00 95.88 89 TYR A C 1
ATOM 741 O O . TYR A 1 89 ? -5.343 -3.100 -5.266 1.00 95.88 89 TYR A O 1
ATOM 749 N N . ALA A 1 90 ? -3.853 -4.686 -5.695 1.00 95.25 90 ALA A N 1
ATOM 750 C CA . ALA A 1 90 ? -4.433 -5.013 -7.005 1.00 95.25 90 ALA A CA 1
ATOM 751 C C . ALA A 1 90 ? -5.861 -5.614 -6.932 1.00 95.25 90 ALA A C 1
ATOM 753 O O . ALA A 1 90 ? -6.524 -5.785 -7.969 1.00 95.25 90 ALA A O 1
ATOM 754 N N . ARG A 1 91 ? -6.321 -5.984 -5.727 1.00 93.50 91 ARG A N 1
ATOM 755 C CA . ARG A 1 91 ? -7.539 -6.771 -5.486 1.00 93.50 91 ARG A CA 1
ATOM 756 C C . ARG A 1 91 ? -8.563 -6.085 -4.584 1.00 93.50 91 ARG A C 1
ATOM 758 O O . ARG A 1 91 ? -9.702 -6.548 -4.564 1.00 93.50 91 ARG A O 1
ATOM 765 N N . VAL A 1 92 ? -8.202 -5.003 -3.892 1.00 94.50 92 VAL A N 1
ATOM 766 C CA . VAL A 1 92 ? -9.153 -4.270 -3.046 1.00 94.50 92 VAL A CA 1
ATOM 767 C C . VAL A 1 92 ? -10.266 -3.638 -3.900 1.00 94.50 92 VAL A C 1
ATOM 769 O O . VAL A 1 92 ? -9.981 -3.072 -4.957 1.00 94.50 92 VAL A O 1
ATOM 772 N N . PRO A 1 93 ? -11.543 -3.719 -3.479 1.00 92.62 93 PRO A N 1
ATOM 773 C CA . PRO A 1 93 ? -12.661 -3.156 -4.237 1.00 92.62 93 PRO A CA 1
ATOM 774 C C . PRO A 1 93 ? -12.789 -1.635 -4.071 1.00 92.62 93 PRO A C 1
ATOM 776 O O . PRO A 1 93 ? -13.484 -0.988 -4.849 1.00 92.62 93 PRO A O 1
ATOM 779 N N . ARG A 1 94 ? -12.135 -1.058 -3.056 1.00 92.38 94 ARG A N 1
ATOM 780 C CA . ARG A 1 94 ? -12.238 0.360 -2.697 1.00 92.38 94 ARG A CA 1
ATOM 781 C C . ARG A 1 94 ? -10.904 0.923 -2.228 1.00 92.38 94 ARG A C 1
ATOM 783 O O . ARG A 1 94 ? -9.953 0.176 -1.988 1.00 92.38 94 ARG A O 1
ATOM 790 N N . ARG A 1 95 ? -10.849 2.250 -2.068 1.00 93.56 95 ARG A N 1
ATOM 791 C CA . ARG A 1 95 ? -9.667 2.933 -1.527 1.00 93.56 95 ARG A CA 1
ATOM 792 C C . ARG A 1 95 ? -9.300 2.316 -0.187 1.00 93.56 95 ARG A C 1
ATOM 794 O O . ARG A 1 95 ? -10.144 2.222 0.704 1.00 93.56 95 ARG A O 1
ATOM 801 N N . THR A 1 96 ? -8.052 1.879 -0.102 1.00 96.06 96 THR A N 1
ATOM 802 C CA . THR A 1 96 ? -7.529 1.177 1.061 1.00 96.06 96 THR A CA 1
ATOM 803 C C . THR A 1 96 ? -6.232 1.846 1.488 1.00 96.06 96 THR A C 1
ATOM 805 O O . THR A 1 96 ? -5.281 1.878 0.710 1.00 96.06 96 THR A O 1
ATOM 808 N N . GLY A 1 97 ? -6.193 2.402 2.692 1.00 96.31 97 GLY A N 1
ATOM 809 C CA . GLY A 1 97 ? -4.972 2.931 3.290 1.00 96.31 97 GLY A CA 1
ATOM 810 C C . GLY A 1 97 ? -4.051 1.811 3.764 1.00 96.31 97 GLY A C 1
ATOM 811 O O . GLY A 1 97 ? -4.503 0.714 4.077 1.00 96.31 97 GLY A O 1
ATOM 812 N N . TYR A 1 98 ? -2.747 2.068 3.795 1.00 95.38 98 TYR A N 1
ATOM 813 C CA . TYR A 1 98 ? -1.743 1.138 4.318 1.00 95.38 98 TYR A CA 1
ATOM 814 C C . TYR A 1 98 ? -0.814 1.845 5.299 1.00 95.38 98 TYR A C 1
ATOM 816 O O . TYR A 1 98 ? -0.490 3.023 5.131 1.00 95.38 98 TYR A O 1
ATOM 824 N N . MET A 1 99 ? -0.307 1.102 6.282 1.00 91.44 99 MET A N 1
ATOM 825 C CA . MET A 1 99 ? 0.828 1.552 7.084 1.00 91.44 99 MET A CA 1
ATOM 826 C C . MET A 1 99 ? 2.138 1.383 6.319 1.00 91.44 99 MET A C 1
ATOM 828 O O . MET A 1 99 ? 2.499 0.292 5.884 1.00 91.44 99 MET A O 1
ATOM 832 N N . SER A 1 100 ? 2.882 2.473 6.203 1.00 90.06 100 SER A N 1
ATOM 833 C CA . SER A 1 100 ? 4.133 2.551 5.465 1.00 90.06 100 SER A CA 1
ATOM 834 C C . SER A 1 100 ? 5.263 3.094 6.324 1.00 90.06 100 SER A C 1
ATOM 836 O O . SER A 1 100 ? 5.042 3.809 7.293 1.00 90.06 100 SER A O 1
ATOM 838 N N . LYS A 1 101 ? 6.501 2.796 5.931 1.00 88.69 101 LYS A N 1
ATOM 839 C CA . LYS A 1 101 ? 7.705 3.392 6.513 1.00 88.69 101 LYS A CA 1
ATOM 840 C C . LYS A 1 101 ? 7.725 4.910 6.305 1.00 88.69 101 LYS A C 1
ATOM 842 O O . LYS A 1 101 ? 7.430 5.373 5.198 1.00 88.69 101 LYS A O 1
ATOM 847 N N . LYS A 1 102 ? 8.105 5.676 7.334 1.00 92.00 102 LYS A N 1
ATOM 848 C CA . LYS A 1 102 ? 8.172 7.147 7.273 1.00 92.00 102 LYS A CA 1
ATOM 849 C C . LYS A 1 102 ? 9.071 7.681 6.159 1.00 92.00 102 LYS A C 1
ATOM 851 O O . LYS A 1 102 ? 8.780 8.730 5.596 1.00 92.00 102 LYS A O 1
ATOM 856 N N . GLU A 1 103 ? 10.118 6.944 5.802 1.00 93.06 103 GLU A N 1
ATOM 857 C CA . GLU A 1 103 ? 11.108 7.346 4.803 1.00 93.06 103 GLU A CA 1
ATOM 858 C C . GLU A 1 103 ? 10.482 7.502 3.408 1.00 93.06 103 GLU A C 1
ATOM 860 O O . GLU A 1 103 ? 10.909 8.347 2.624 1.00 93.06 103 GLU A O 1
ATOM 865 N N . LEU A 1 104 ? 9.407 6.760 3.113 1.00 92.44 104 LEU A N 1
ATOM 866 C CA . LEU A 1 104 ? 8.700 6.865 1.834 1.00 92.44 104 LEU A CA 1
ATOM 867 C C . LEU A 1 104 ? 7.998 8.216 1.642 1.00 92.44 104 LEU A C 1
ATOM 869 O O . LEU A 1 104 ? 7.689 8.577 0.510 1.00 92.44 104 LEU A O 1
ATOM 873 N N . ARG A 1 105 ? 7.809 9.007 2.709 1.00 94.19 105 ARG A N 1
ATOM 874 C CA . ARG A 1 105 ? 7.289 10.379 2.613 1.00 94.19 105 ARG A CA 1
ATOM 875 C C . ARG A 1 105 ? 8.214 11.301 1.811 1.00 94.19 105 ARG A C 1
ATOM 877 O O . ARG A 1 105 ? 7.732 12.288 1.262 1.00 94.19 105 ARG A O 1
ATOM 884 N N . TYR A 1 106 ? 9.509 10.992 1.737 1.00 94.69 106 TYR A N 1
ATOM 885 C CA . TYR A 1 106 ? 10.504 11.824 1.056 1.00 94.69 106 TYR A CA 1
ATOM 886 C C . TYR A 1 106 ? 10.637 11.530 -0.442 1.00 94.69 106 TYR A C 1
ATOM 888 O O . TYR A 1 106 ? 11.380 12.226 -1.124 1.00 94.69 106 TYR A O 1
ATOM 896 N N . VAL A 1 107 ? 9.915 10.537 -0.975 1.00 94.94 107 VAL A N 1
ATOM 897 C CA . VAL A 1 107 ? 9.897 10.238 -2.414 1.00 94.94 107 VAL A CA 1
ATOM 898 C C . VAL A 1 107 ? 8.653 10.891 -3.033 1.00 94.94 107 VAL A C 1
ATOM 900 O O . VAL A 1 107 ? 7.570 10.333 -2.883 1.00 94.94 107 VAL A O 1
ATOM 903 N N . PRO A 1 108 ? 8.742 12.053 -3.715 1.00 92.00 108 PRO A N 1
ATOM 904 C CA . PRO A 1 108 ? 7.590 12.944 -3.923 1.00 92.00 108 PRO A CA 1
ATOM 905 C C . PRO A 1 108 ? 6.390 12.308 -4.634 1.00 92.00 108 PRO A C 1
ATOM 907 O O . PRO A 1 108 ? 5.273 12.356 -4.123 1.00 92.00 108 PRO A O 1
ATOM 910 N N . VAL A 1 109 ? 6.616 11.670 -5.787 1.00 95.25 109 VAL A N 1
ATOM 911 C CA . VAL A 1 109 ? 5.547 11.047 -6.590 1.00 95.25 109 VAL A CA 1
ATOM 912 C C . VAL A 1 109 ? 4.909 9.877 -5.841 1.00 95.25 109 VAL A C 1
ATOM 914 O O . VAL A 1 109 ? 3.686 9.767 -5.778 1.00 95.25 109 VAL A O 1
ATOM 917 N N . ILE A 1 110 ? 5.732 9.028 -5.217 1.00 93.94 110 ILE A N 1
ATOM 918 C CA . ILE A 1 110 ? 5.255 7.882 -4.432 1.00 93.94 110 ILE A CA 1
ATOM 919 C C . ILE A 1 110 ? 4.455 8.380 -3.227 1.00 93.94 110 ILE A C 1
ATOM 921 O O . ILE A 1 110 ? 3.323 7.953 -3.015 1.00 93.94 110 ILE A O 1
ATOM 925 N N . ALA A 1 111 ? 5.005 9.330 -2.471 1.00 95.88 111 ALA A N 1
ATOM 926 C CA . ALA A 1 111 ? 4.360 9.909 -1.305 1.00 95.88 111 ALA A CA 1
ATOM 927 C C . ALA A 1 111 ? 3.007 10.537 -1.655 1.00 95.88 111 ALA A C 1
ATOM 929 O O . ALA A 1 111 ? 2.068 10.425 -0.869 1.00 95.88 111 ALA A O 1
ATOM 930 N N . GLN A 1 112 ? 2.885 11.174 -2.824 1.00 95.81 112 GLN A N 1
ATOM 931 C CA . GLN A 1 112 ? 1.632 11.787 -3.250 1.00 95.81 112 GLN A CA 1
ATOM 932 C C . GLN A 1 112 ? 0.558 10.745 -3.577 1.00 95.81 112 GLN A C 1
ATOM 934 O O . GLN A 1 112 ? -0.563 10.869 -3.081 1.00 95.81 112 GLN A O 1
ATOM 939 N N . TRP A 1 113 ? 0.898 9.686 -4.320 1.00 95.62 113 TRP A N 1
ATOM 940 C CA . TRP A 1 113 ? -0.026 8.568 -4.539 1.00 95.62 113 TRP A CA 1
ATOM 941 C C . TRP A 1 113 ? -0.459 7.932 -3.222 1.00 95.62 113 TRP A C 1
ATOM 943 O O . TRP A 1 113 ? -1.648 7.749 -2.983 1.00 95.62 113 TRP A O 1
ATOM 953 N N . MET A 1 114 ? 0.494 7.669 -2.331 1.00 96.12 114 MET A N 1
ATOM 954 C CA . MET A 1 114 ? 0.226 7.102 -1.013 1.00 96.12 114 MET A CA 1
ATOM 955 C C . MET A 1 114 ? -0.727 7.975 -0.188 1.00 96.12 114 MET A C 1
ATOM 957 O O . MET A 1 114 ? -1.654 7.448 0.416 1.00 96.12 114 MET A O 1
ATOM 961 N N . LYS A 1 115 ? -0.572 9.305 -0.208 1.00 94.88 115 LYS A N 1
ATOM 962 C CA . LYS A 1 115 ? -1.514 10.228 0.449 1.00 94.88 115 LYS A CA 1
ATOM 963 C C . LYS A 1 115 ? -2.911 10.156 -0.164 1.00 94.88 115 LYS A C 1
ATOM 965 O O . LYS A 1 115 ? -3.890 10.097 0.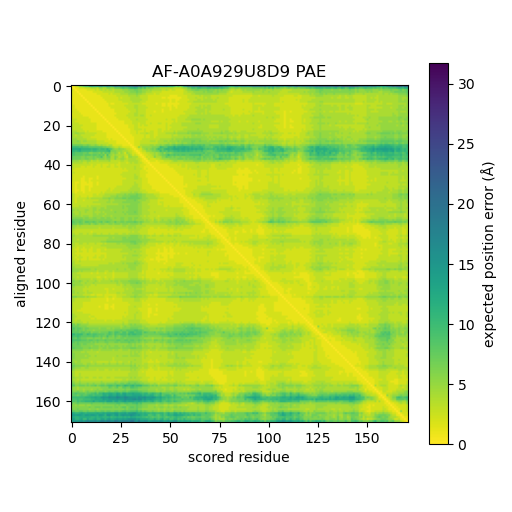570 1.00 94.88 115 LYS A O 1
ATOM 970 N N . TYR A 1 116 ? -3.021 10.139 -1.493 1.00 94.25 116 TYR A N 1
ATOM 971 C CA . TYR A 1 116 ? -4.314 10.029 -2.183 1.00 94.25 116 TYR A CA 1
ATOM 972 C C . TYR A 1 116 ? -5.021 8.690 -1.940 1.00 94.25 116 TYR A C 1
ATOM 974 O O . TYR A 1 116 ? -6.242 8.601 -2.067 1.00 94.25 116 TYR A O 1
ATOM 982 N N . LEU A 1 117 ? -4.256 7.667 -1.570 1.00 95.19 117 LEU A N 1
ATOM 983 C CA . LEU A 1 117 ? -4.735 6.348 -1.182 1.00 95.19 117 LEU A CA 1
ATOM 984 C C . LEU A 1 117 ? -4.892 6.176 0.337 1.00 95.19 117 LEU A C 1
ATOM 986 O O . LEU A 1 117 ? -5.170 5.066 0.773 1.00 95.19 117 LEU A O 1
ATOM 990 N N . HIS A 1 118 ? -4.757 7.245 1.130 1.00 95.25 118 HIS A N 1
ATOM 991 C CA . HIS A 1 118 ? -4.895 7.230 2.595 1.00 95.25 118 HIS A CA 1
ATOM 992 C C . HIS A 1 118 ? -3.850 6.373 3.332 1.00 95.25 118 HIS A C 1
ATOM 994 O O . HIS A 1 118 ? -4.089 5.860 4.420 1.00 95.25 118 HIS A O 1
ATOM 1000 N N . CYS A 1 119 ? -2.649 6.217 2.774 1.00 96.00 119 CYS A N 1
ATOM 1001 C CA . CYS A 1 119 ? -1.554 5.573 3.491 1.00 96.00 119 CYS A CA 1
ATOM 1002 C C . CYS A 1 119 ? -1.015 6.461 4.622 1.00 96.00 119 CYS A C 1
ATOM 1004 O O . CYS A 1 119 ? -0.808 7.667 4.455 1.00 96.00 119 CYS A O 1
ATOM 1006 N N . LEU A 1 120 ? -0.688 5.827 5.748 1.00 94.75 120 LEU A N 1
ATOM 1007 C CA . LEU A 1 120 ? -0.099 6.464 6.923 1.00 94.75 120 LEU A CA 1
ATOM 1008 C C . LEU A 1 120 ? 1.392 6.120 7.024 1.00 94.75 120 LEU A C 1
ATOM 1010 O O . LEU A 1 120 ? 1.810 4.993 6.767 1.00 94.75 120 LEU A O 1
ATOM 1014 N N . PHE A 1 121 ? 2.211 7.106 7.386 1.00 93.50 121 PHE A N 1
ATOM 1015 C CA . PHE A 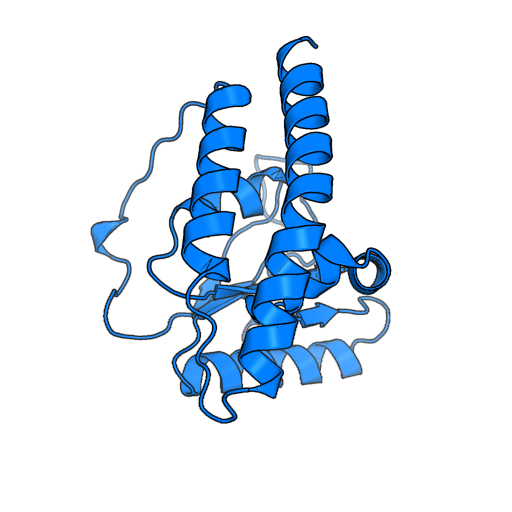1 121 ? 3.676 7.011 7.386 1.00 93.50 121 PHE A CA 1
ATOM 1016 C C . PHE A 1 121 ? 4.223 6.839 8.804 1.00 93.50 121 PHE A C 1
ATOM 1018 O O . PHE A 1 121 ? 4.538 7.828 9.459 1.00 93.50 121 PHE A O 1
ATOM 1025 N N . LEU A 1 122 ? 4.347 5.593 9.249 1.00 89.00 122 LEU A N 1
ATOM 1026 C CA . LEU A 1 122 ? 4.739 5.193 10.595 1.00 89.00 122 LEU A CA 1
ATOM 1027 C C . LEU A 1 122 ? 6.235 5.371 10.868 1.00 89.00 122 LEU A C 1
ATOM 1029 O O . LEU A 1 122 ? 7.081 4.776 10.189 1.00 89.00 122 LEU A O 1
ATOM 1033 N N . ASP A 1 123 ? 6.555 6.105 11.937 1.00 88.81 123 ASP A N 1
ATOM 1034 C CA . ASP A 1 123 ? 7.843 6.010 12.614 1.00 88.81 123 ASP A CA 1
ATOM 1035 C C . ASP A 1 123 ? 7.837 4.848 13.606 1.00 88.81 123 ASP A C 1
ATOM 1037 O O . ASP A 1 123 ? 7.295 4.926 14.705 1.00 88.81 123 ASP A O 1
ATOM 1041 N N . ARG A 1 124 ? 8.492 3.750 13.233 1.00 82.50 124 ARG A N 1
ATOM 1042 C CA . ARG A 1 124 ? 8.592 2.560 14.091 1.00 82.50 124 ARG A CA 1
ATOM 1043 C C . ARG A 1 124 ? 9.433 2.800 15.348 1.00 82.50 124 ARG A C 1
ATOM 1045 O O . ARG A 1 124 ? 9.415 1.963 16.244 1.00 82.50 124 ARG A O 1
ATOM 1052 N N . LYS A 1 125 ? 10.176 3.911 15.410 1.00 85.31 125 LYS A N 1
ATOM 1053 C CA . LYS A 1 125 ? 10.951 4.313 16.590 1.00 85.31 125 LYS A CA 1
ATOM 1054 C C . LYS A 1 125 ? 10.111 5.077 17.617 1.00 85.31 125 LYS A C 1
ATOM 1056 O O . LYS A 1 125 ? 10.577 5.246 18.738 1.00 85.31 125 LYS A O 1
ATOM 1061 N N . ASP A 1 126 ? 8.899 5.511 17.260 1.00 86.81 126 ASP A N 1
ATOM 1062 C CA . ASP A 1 126 ? 7.992 6.240 18.149 1.00 86.81 126 ASP A CA 1
ATOM 1063 C C . ASP A 1 126 ? 6.668 5.470 18.348 1.00 86.81 126 ASP A C 1
ATOM 1065 O O . ASP A 1 126 ? 5.720 5.604 17.565 1.00 86.81 126 ASP A O 1
ATOM 1069 N N . PRO A 1 127 ? 6.558 4.676 19.431 1.00 81.88 127 PRO A N 1
ATOM 1070 C CA . PRO A 1 127 ? 5.340 3.936 19.750 1.00 81.88 127 PRO A CA 1
ATOM 1071 C C . PRO A 1 127 ? 4.104 4.823 19.953 1.00 81.88 127 PRO A C 1
ATOM 1073 O O . PRO A 1 127 ? 2.985 4.379 19.684 1.00 81.88 127 PRO A O 1
ATOM 1076 N N . ARG A 1 128 ? 4.273 6.072 20.419 1.00 85.19 128 ARG A N 1
ATOM 1077 C CA . ARG A 1 128 ? 3.149 7.000 20.627 1.00 85.19 128 ARG A CA 1
ATOM 1078 C C . ARG A 1 128 ? 2.575 7.430 19.287 1.00 85.19 128 ARG A C 1
ATOM 1080 O O . ARG A 1 128 ? 1.356 7.423 19.118 1.00 85.19 128 ARG A O 1
ATOM 1087 N N . GLN A 1 129 ? 3.442 7.737 18.323 1.00 86.00 129 GLN A N 1
ATOM 1088 C CA . GLN A 1 129 ? 3.015 8.033 16.960 1.00 86.00 129 GLN A CA 1
ATOM 1089 C C . GLN A 1 129 ? 2.306 6.830 16.326 1.00 86.00 129 GLN A C 1
ATOM 1091 O O . GLN A 1 129 ? 1.274 7.004 15.679 1.00 86.00 129 GLN A O 1
ATOM 1096 N N . GLY A 1 130 ? 2.801 5.612 16.568 1.00 84.25 130 GLY A N 1
ATOM 1097 C CA . GLY A 1 130 ? 2.137 4.391 16.111 1.00 84.25 130 GLY A CA 1
ATOM 1098 C C . GLY A 1 130 ? 0.703 4.257 16.612 1.00 84.25 130 GLY A C 1
ATOM 1099 O O . GLY A 1 130 ? -0.196 3.993 15.816 1.00 84.25 130 GLY A O 1
ATOM 1100 N N . LEU A 1 131 ? 0.460 4.530 17.896 1.00 84.62 131 LEU A N 1
ATOM 1101 C CA . LEU A 1 131 ? -0.893 4.519 18.456 1.00 84.62 131 LEU A CA 1
ATOM 1102 C C . LEU A 1 131 ? -1.800 5.581 17.815 1.00 84.62 131 LEU A C 1
ATOM 1104 O O . LEU A 1 131 ? -2.960 5.300 17.523 1.00 84.62 131 LEU A O 1
ATOM 1108 N N . LEU A 1 132 ? -1.288 6.793 17.579 1.00 88.50 132 LEU A N 1
ATOM 1109 C CA . LEU A 1 132 ? -2.049 7.852 16.905 1.00 88.50 132 LEU A CA 1
ATOM 1110 C C . LEU A 1 132 ? -2.416 7.466 15.468 1.00 88.50 132 LEU A C 1
ATOM 1112 O O . LEU A 1 132 ? -3.524 7.750 15.023 1.00 88.50 132 LEU A O 1
ATOM 1116 N N . MET A 1 133 ? -1.521 6.783 14.754 1.00 89.31 133 MET A N 1
ATOM 1117 C CA . MET A 1 133 ? -1.804 6.305 13.400 1.00 89.31 133 MET A CA 1
ATOM 1118 C C . MET A 1 133 ? -2.810 5.161 13.370 1.00 89.31 133 MET A C 1
ATOM 1120 O O . MET A 1 133 ? -3.633 5.133 12.465 1.00 89.31 133 MET A O 1
ATOM 1124 N N . MET A 1 134 ? -2.790 4.253 14.350 1.00 87.31 134 MET A N 1
ATOM 1125 C CA . MET A 1 134 ? -3.836 3.227 14.473 1.00 87.31 134 MET A CA 1
ATOM 1126 C C . MET A 1 134 ? -5.204 3.871 14.712 1.00 87.31 134 MET A C 1
ATOM 1128 O O . MET A 1 134 ? -6.165 3.532 14.029 1.00 87.31 134 MET A O 1
ATOM 1132 N N . LYS A 1 135 ? -5.278 4.890 15.582 1.00 89.81 135 LYS A 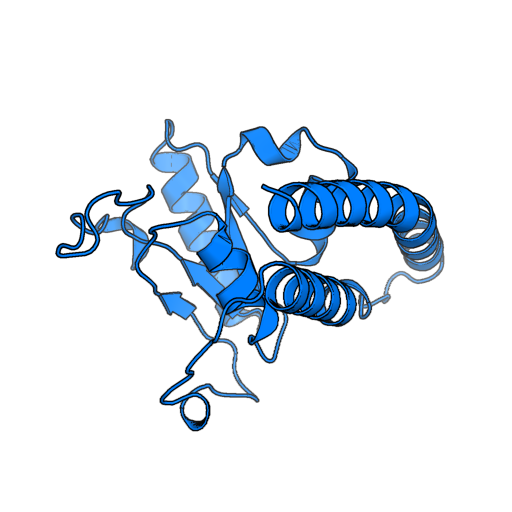N 1
ATOM 1133 C CA . LYS A 1 135 ? -6.509 5.675 15.767 1.00 89.81 135 LYS A CA 1
ATOM 1134 C C . LYS A 1 135 ? -6.968 6.342 14.471 1.00 89.81 135 LYS A C 1
ATOM 1136 O O . LYS A 1 135 ? -8.142 6.254 14.141 1.00 89.81 135 LYS A O 1
ATOM 1141 N N . GLN A 1 136 ? -6.058 6.965 13.719 1.00 91.81 136 GLN A N 1
ATOM 1142 C CA . GLN A 1 136 ? -6.402 7.557 12.423 1.00 91.81 136 GLN A CA 1
ATOM 1143 C C . GLN A 1 136 ? -6.908 6.503 11.430 1.00 91.81 136 GLN A C 1
ATOM 1145 O O . GLN A 1 136 ? -7.905 6.742 10.764 1.00 91.81 136 GLN A O 1
ATOM 1150 N N . ALA A 1 137 ? -6.267 5.334 11.356 1.00 92.19 137 ALA A N 1
ATOM 1151 C CA . ALA A 1 137 ? -6.721 4.235 10.507 1.00 92.19 137 ALA A CA 1
ATOM 1152 C C . ALA A 1 137 ? -8.124 3.745 10.908 1.00 92.19 137 ALA A C 1
ATOM 1154 O O . ALA A 1 137 ? -8.950 3.471 10.042 1.00 92.19 137 ALA A O 1
ATOM 1155 N N . ALA A 1 138 ? -8.421 3.677 12.209 1.00 92.12 138 ALA A N 1
ATOM 1156 C CA . ALA A 1 138 ? -9.753 3.337 12.701 1.00 92.12 138 ALA A CA 1
ATOM 1157 C C . ALA A 1 138 ? -10.804 4.390 12.304 1.00 92.12 138 ALA A C 1
ATOM 1159 O O . ALA A 1 138 ? -11.906 4.028 11.895 1.00 92.12 138 ALA A O 1
ATOM 1160 N N . GLU A 1 139 ? -10.471 5.681 12.379 1.00 93.88 139 GLU A N 1
ATOM 1161 C CA . GLU A 1 139 ? -11.351 6.756 11.898 1.00 93.88 139 GLU A CA 1
ATOM 1162 C C . GLU A 1 139 ? -11.537 6.715 10.373 1.00 93.88 139 GLU A C 1
ATOM 1164 O O . GLU A 1 139 ? -12.656 6.884 9.889 1.00 93.88 139 GLU A O 1
ATOM 1169 N N . ASP A 1 140 ? -10.486 6.400 9.610 1.00 93.56 140 ASP A N 1
ATOM 1170 C CA . ASP A 1 140 ? -10.573 6.211 8.159 1.00 93.56 140 ASP A CA 1
ATOM 1171 C C . ASP A 1 140 ? -11.566 5.081 7.822 1.00 93.56 140 ASP A C 1
ATOM 1173 O O . ASP A 1 140 ? -12.469 5.288 7.005 1.00 93.56 140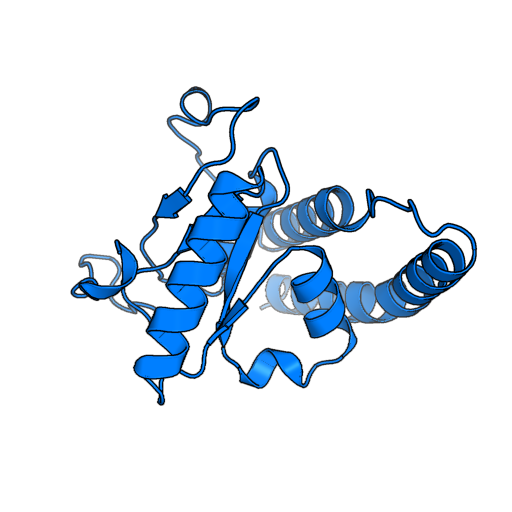 ASP A O 1
ATOM 1177 N N . VAL A 1 141 ? -11.490 3.940 8.522 1.00 94.31 141 VAL A N 1
ATOM 1178 C CA . VAL A 1 141 ? -12.443 2.821 8.377 1.00 94.31 141 VAL A CA 1
ATOM 1179 C C . VAL A 1 141 ? -13.872 3.254 8.690 1.00 94.31 141 VAL A C 1
ATOM 1181 O O . VAL A 1 141 ? -14.759 3.034 7.864 1.00 94.31 141 VAL A O 1
ATOM 1184 N N . LYS A 1 142 ? -14.102 3.948 9.812 1.00 93.75 142 LYS A N 1
ATOM 1185 C CA . LYS A 1 142 ? -15.432 4.488 10.160 1.00 93.75 142 LYS A CA 1
ATOM 1186 C C . LYS A 1 142 ? -15.964 5.475 9.117 1.00 93.75 142 LYS A C 1
ATOM 1188 O O . LYS A 1 142 ? -17.169 5.544 8.903 1.00 93.75 142 LYS A O 1
ATOM 1193 N N . SER A 1 143 ? -15.081 6.219 8.451 1.00 93.69 143 SER A N 1
ATOM 1194 C CA . SER A 1 143 ? -15.442 7.177 7.398 1.00 93.69 143 SER A CA 1
ATOM 1195 C C . SER A 1 143 ? -15.705 6.540 6.023 1.00 93.69 143 SER A C 1
ATOM 1197 O O . SER A 1 143 ? -16.046 7.245 5.071 1.00 93.69 143 SER A O 1
ATOM 1199 N N . GLY A 1 144 ? -15.561 5.214 5.896 1.00 93.69 144 GLY A N 1
ATOM 1200 C CA . GLY A 1 144 ? -15.807 4.477 4.654 1.00 93.69 144 GLY A CA 1
ATOM 1201 C C . GLY A 1 144 ? -14.553 4.174 3.824 1.00 93.69 144 GLY A C 1
ATOM 1202 O O . GLY A 1 144 ? -14.669 3.748 2.671 1.00 93.69 144 GLY A O 1
ATOM 1203 N N . ILE A 1 145 ? -13.355 4.345 4.387 1.00 94.69 145 ILE A N 1
ATOM 1204 C CA . ILE A 1 145 ? -12.073 4.065 3.729 1.00 94.69 145 ILE A CA 1
ATOM 1205 C C . ILE A 1 145 ? -11.472 2.809 4.346 1.00 94.69 145 ILE A C 1
ATOM 1207 O O . ILE A 1 145 ? -11.178 2.774 5.530 1.00 94.69 145 ILE A O 1
ATOM 1211 N N . SER A 1 146 ? -11.270 1.756 3.553 1.00 96.69 146 SER A N 1
ATOM 1212 C CA . SER A 1 146 ? -10.659 0.535 4.092 1.00 96.69 146 SER A CA 1
ATOM 1213 C C . SER A 1 146 ? -9.221 0.782 4.531 1.00 96.69 146 SER A C 1
ATOM 1215 O O . SER A 1 146 ? -8.566 1.717 4.069 1.00 96.69 146 SER A O 1
ATOM 1217 N N . PHE A 1 147 ? -8.695 -0.092 5.377 1.00 96.38 147 PHE A N 1
ATOM 1218 C CA . PHE A 1 147 ? -7.302 -0.016 5.792 1.00 96.38 147 PHE A CA 1
ATOM 1219 C C . PHE A 1 147 ? -6.673 -1.401 5.815 1.00 96.38 147 PHE A C 1
ATOM 1221 O O . PHE A 1 147 ? -7.356 -2.385 6.073 1.00 96.38 147 PHE A O 1
ATOM 1228 N N . ALA A 1 148 ? -5.382 -1.493 5.527 1.00 95.31 148 ALA A N 1
ATOM 1229 C CA . ALA A 1 148 ? -4.625 -2.730 5.569 1.00 95.31 148 ALA A CA 1
ATOM 1230 C C . ALA A 1 148 ? -3.451 -2.604 6.537 1.00 95.31 148 ALA A C 1
ATOM 1232 O O . ALA A 1 148 ? -2.651 -1.661 6.471 1.00 95.31 148 ALA A O 1
ATOM 1233 N N . ILE A 1 149 ? -3.341 -3.583 7.432 1.00 93.31 149 ILE A N 1
ATOM 1234 C CA . ILE A 1 149 ? -2.277 -3.669 8.422 1.00 93.31 149 ILE A CA 1
ATOM 1235 C C . ILE A 1 149 ? -1.535 -4.996 8.333 1.00 93.31 149 ILE A C 1
ATOM 1237 O O . ILE A 1 149 ? -2.086 -6.050 8.021 1.00 93.31 149 ILE A O 1
ATOM 1241 N N . PHE A 1 150 ? -0.262 -4.902 8.691 1.00 93.31 150 PHE A N 1
ATOM 1242 C CA . PHE A 1 150 ? 0.655 -6.015 8.829 1.00 93.31 150 PHE A CA 1
ATOM 1243 C C . PHE A 1 150 ? 1.161 -6.024 10.274 1.00 93.31 150 PHE A C 1
ATOM 1245 O O . PHE A 1 150 ? 2.135 -5.327 10.584 1.00 93.31 150 PHE A O 1
ATOM 1252 N N . PRO A 1 151 ? 0.467 -6.718 11.193 1.00 91.44 151 PRO A N 1
ATOM 1253 C CA . PRO A 1 151 ? 0.666 -6.565 12.632 1.00 91.44 151 PRO A CA 1
ATOM 1254 C C . PRO A 1 151 ? 2.012 -7.114 13.126 1.00 91.44 151 PRO A C 1
ATOM 1256 O O . PRO A 1 151 ? 2.419 -6.792 14.238 1.00 91.44 151 PRO A O 1
ATOM 1259 N N . GLU A 1 152 ? 2.741 -7.869 12.299 1.00 89.94 152 GLU A N 1
ATOM 1260 C CA . GLU A 1 152 ? 4.142 -8.256 12.535 1.00 89.94 152 GLU A CA 1
ATOM 1261 C C . GLU A 1 152 ? 5.103 -7.052 12.526 1.00 89.94 152 GLU A C 1
ATOM 1263 O O . GLU A 1 152 ? 6.229 -7.142 13.007 1.00 89.94 152 GLU A O 1
ATOM 1268 N N . GLY A 1 153 ? 4.701 -5.915 11.941 1.00 85.81 153 GLY A N 1
ATOM 1269 C CA . GLY A 1 153 ? 5.482 -4.672 11.919 1.00 85.81 153 GLY A CA 1
ATOM 1270 C C . GLY A 1 153 ? 6.740 -4.708 11.039 1.00 85.81 153 GLY A C 1
ATOM 1271 O O . GLY A 1 153 ? 7.316 -3.665 10.725 1.00 85.81 153 GLY A O 1
ATOM 1272 N N . THR A 1 154 ? 7.161 -5.880 10.575 1.00 87.31 154 THR A N 1
ATOM 1273 C CA . THR A 1 154 ? 8.287 -6.102 9.669 1.00 87.31 154 THR A CA 1
ATOM 1274 C C . THR A 1 154 ? 8.008 -7.303 8.773 1.00 87.31 154 THR A C 1
ATOM 1276 O O . THR A 1 154 ? 7.034 -8.012 8.983 1.00 87.31 154 THR A O 1
ATOM 1279 N N . ARG A 1 155 ? 8.845 -7.507 7.754 1.00 91.00 155 ARG A N 1
ATOM 1280 C CA . ARG A 1 155 ? 8.732 -8.686 6.893 1.00 91.00 155 ARG A CA 1
ATOM 1281 C C . ARG A 1 155 ? 9.397 -9.876 7.559 1.00 91.00 155 ARG A C 1
ATOM 1283 O O . ARG A 1 155 ? 10.562 -9.762 7.943 1.00 91.00 155 ARG A O 1
ATOM 1290 N N . ASN A 1 156 ? 8.681 -10.985 7.638 1.00 91.19 156 ASN A N 1
ATOM 1291 C CA . ASN A 1 156 ? 9.225 -12.269 8.013 1.00 91.19 156 ASN A CA 1
ATOM 1292 C C . ASN A 1 156 ? 9.937 -12.908 6.816 1.00 91.19 156 ASN A C 1
ATOM 1294 O O . ASN A 1 156 ? 9.373 -13.040 5.731 1.00 91.19 156 ASN A O 1
ATOM 1298 N N . THR A 1 157 ? 11.193 -13.293 7.017 1.00 88.06 157 THR A N 1
ATOM 1299 C CA . THR A 1 157 ? 11.993 -14.015 6.023 1.00 88.06 157 THR A CA 1
ATOM 1300 C C . THR A 1 157 ? 11.807 -15.526 6.106 1.00 88.06 157 THR A C 1
ATOM 1302 O O . THR A 1 157 ? 12.225 -16.226 5.190 1.00 88.06 157 THR A O 1
ATOM 1305 N N . ASN A 1 158 ? 11.206 -16.034 7.187 1.00 89.50 158 ASN A N 1
ATOM 1306 C CA . ASN A 1 158 ? 10.842 -17.436 7.324 1.00 89.50 158 ASN A CA 1
ATOM 1307 C C . ASN A 1 158 ? 9.393 -17.641 6.838 1.00 89.50 158 ASN A C 1
ATOM 1309 O O . ASN A 1 158 ? 8.469 -17.125 7.470 1.00 89.50 158 ASN A O 1
ATOM 1313 N N . PRO A 1 159 ? 9.167 -18.381 5.738 1.00 79.31 159 PRO A N 1
ATOM 1314 C CA . PRO A 1 159 ? 7.826 -18.595 5.209 1.00 79.31 159 PRO A CA 1
ATOM 1315 C C . PRO A 1 159 ? 6.971 -19.560 6.044 1.00 79.31 159 PRO A C 1
ATOM 1317 O O . PRO A 1 159 ? 5.756 -19.570 5.880 1.00 79.31 159 PRO A O 1
ATOM 1320 N N . GLU A 1 160 ? 7.580 -20.350 6.931 1.00 86.50 160 GLU A N 1
ATOM 1321 C CA . GLU A 1 160 ? 6.910 -21.420 7.683 1.00 86.50 160 GLU A CA 1
ATOM 1322 C C . GLU A 1 160 ? 6.296 -20.945 9.003 1.00 86.50 160 GLU A C 1
ATOM 1324 O O . GLU A 1 160 ? 5.525 -21.666 9.633 1.00 86.50 160 GLU A O 1
ATOM 1329 N N . THR A 1 161 ? 6.643 -19.739 9.454 1.00 90.69 161 THR A N 1
ATOM 1330 C CA . THR A 1 161 ? 6.213 -19.216 10.755 1.00 90.69 161 THR A CA 1
ATOM 1331 C C . THR A 1 161 ? 5.663 -17.799 10.636 1.00 90.69 161 THR A C 1
ATOM 1333 O O . THR A 1 161 ? 5.898 -17.099 9.654 1.00 90.69 161 THR A O 1
ATOM 1336 N N . LEU A 1 162 ? 4.907 -17.367 11.645 1.00 92.12 162 LEU A N 1
ATOM 1337 C CA . LEU A 1 162 ? 4.484 -15.976 11.808 1.00 92.12 162 LEU A CA 1
ATOM 1338 C C . LEU A 1 162 ? 5.317 -15.325 12.909 1.00 92.12 162 LEU A C 1
ATOM 1340 O O . LEU A 1 162 ? 5.597 -15.958 13.930 1.00 92.12 162 LEU A O 1
ATOM 1344 N N . LEU A 1 163 ? 5.677 -14.054 12.736 1.00 91.69 163 LEU A N 1
ATOM 1345 C CA . LEU A 1 163 ? 6.216 -13.271 13.841 1.00 91.69 163 LEU A CA 1
ATOM 1346 C C . LEU A 1 163 ? 5.100 -12.924 14.838 1.00 91.69 163 LEU A C 1
ATOM 1348 O O . LEU A 1 163 ? 3.920 -12.871 14.476 1.00 91.69 163 LEU A O 1
ATOM 1352 N N . PRO A 1 164 ? 5.453 -12.634 16.103 1.00 92.19 164 PRO A N 1
ATOM 1353 C CA . PRO A 1 164 ? 4.490 -12.140 17.072 1.00 92.19 164 PRO A CA 1
ATOM 1354 C C . PRO A 1 164 ? 3.811 -10.860 16.582 1.00 92.19 164 PRO A C 1
ATOM 1356 O O . PRO A 1 164 ? 4.465 -9.917 16.135 1.00 92.19 164 PRO A O 1
ATOM 1359 N N . PHE A 1 165 ? 2.491 -10.804 16.718 1.00 91.75 165 PHE A N 1
ATOM 1360 C CA . PHE A 1 165 ? 1.731 -9.613 16.366 1.00 91.75 165 PHE A CA 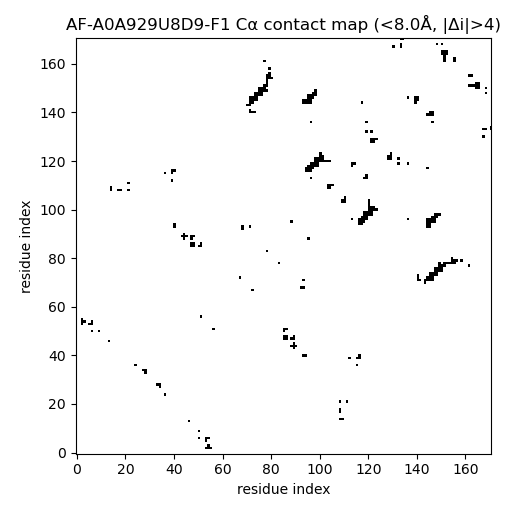1
ATOM 1361 C C . PHE A 1 165 ? 1.849 -8.553 17.461 1.00 91.75 165 PHE A C 1
ATOM 1363 O O . PHE A 1 165 ? 1.699 -8.829 18.656 1.00 91.75 165 PHE A O 1
ATOM 1370 N N . HIS A 1 166 ? 2.067 -7.303 17.060 1.00 86.06 166 HIS A N 1
ATOM 1371 C CA . HIS A 1 166 ? 2.061 -6.187 17.990 1.00 86.06 166 HIS A CA 1
ATOM 1372 C C . HIS A 1 166 ? 0.649 -5.976 18.550 1.00 86.06 166 HIS A C 1
ATOM 1374 O O . HIS A 1 166 ? -0.287 -5.653 17.825 1.00 86.06 166 HIS A O 1
ATOM 1380 N N . LYS A 1 167 ? 0.496 -6.084 19.878 1.00 80.81 167 LYS A N 1
ATOM 1381 C CA . LYS A 1 167 ? -0.802 -5.933 20.572 1.00 80.81 167 LYS A CA 1
ATOM 1382 C C . LYS A 1 167 ? -1.528 -4.617 20.257 1.00 80.81 167 LYS A C 1
ATOM 1384 O O . LYS A 1 167 ? -2.746 -4.553 20.352 1.00 80.81 167 LYS A O 1
ATOM 1389 N N . GLY A 1 168 ? -0.785 -3.561 19.921 1.00 78.00 168 GLY A N 1
ATOM 1390 C CA . GLY A 1 168 ? -1.348 -2.259 19.555 1.00 78.00 168 GLY A CA 1
ATOM 1391 C C . GLY A 1 168 ? -1.975 -2.206 18.160 1.00 78.00 168 GLY A C 1
ATOM 1392 O O . GLY A 1 168 ? -2.711 -1.269 17.894 1.00 78.00 168 GLY A O 1
ATOM 1393 N N . SER A 1 169 ? -1.710 -3.182 17.287 1.00 78.12 169 SER A N 1
ATOM 1394 C CA . SER A 1 169 ? -2.205 -3.196 15.904 1.00 78.12 169 SER A CA 1
ATOM 1395 C C . SER A 1 169 ? -3.703 -3.479 15.778 1.00 78.12 169 SER A C 1
ATOM 1397 O O . SER A 1 169 ? -4.265 -3.231 14.721 1.00 78.12 169 SER A O 1
ATOM 1399 N N . PHE A 1 170 ? -4.339 -3.993 16.834 1.00 79.06 170 PHE A N 1
ATOM 1400 C CA . PHE A 1 170 ? -5.766 -4.344 16.865 1.00 79.06 170 PHE A CA 1
ATOM 1401 C C . PHE A 1 170 ? -6.603 -3.419 17.762 1.00 79.06 170 PHE A C 1
ATOM 1403 O O . PHE A 1 170 ? -7.733 -3.762 18.101 1.00 79.06 170 PHE A O 1
ATOM 1410 N N . LYS A 1 171 ? -6.030 -2.299 18.215 1.00 70.69 171 LYS A N 1
ATOM 1411 C CA . LYS A 1 171 ? -6.721 -1.288 19.026 1.00 70.69 171 LYS A CA 1
ATOM 1412 C C . LYS A 1 171 ? -7.213 -0.147 18.154 1.00 70.69 171 LYS A C 1
ATOM 1414 O O . LYS A 1 171 ? -8.315 0.351 18.457 1.00 70.69 171 LYS A O 1
#

Mean predicted aligned error: 3.92 Å

Sequence (171 aa):
MIRLLFIFLYLVFFYFISIPLLFVEWVVSLLNKHYKRWLPLPLVTWSFRCITAISGAEVTVLGKENVPKDEAVLYVGNHQSYFDIVLTYARVPRRTGYMSKKELRYVPVIAQWMKYLHCLFLDRKDPRQGLLMMKQAAEDVKSGISFAIFPEGTRNTNPETLLPFHKGSFK

Foldseek 3Di:
DVLVVVLVVLVVVVLVVLVVVVVVVVVVCVVDVPDQPPPLLVVLLVSLVVNCVSNVDDDDDPPLVVDDLQAAEEAEDAAADPNVCSVPSNRDNFQEEEEAAQVLCPVPSSVSSNVSSNYDHDDPVDVVVVLVVLVVQVVCRVVRHYYYYHQLSDHDNDPVDGHDGDPSNVD

Solvent-accessible surface area (backbone atoms only — not comparable to full-atom values): 9975 Å² total; per-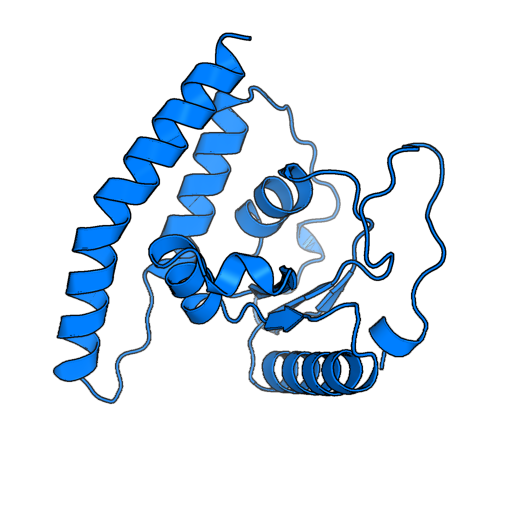residue (Å²): 112,70,46,58,51,53,46,51,55,48,51,54,51,52,53,60,59,42,52,63,54,52,48,50,54,48,55,51,46,72,78,32,92,81,62,74,84,72,60,61,54,62,53,51,23,49,50,27,46,50,49,41,58,56,64,65,63,84,80,89,83,79,70,68,85,74,58,70,86,88,59,48,47,79,47,76,46,87,40,62,54,83,56,53,56,37,60,52,54,46,65,55,90,59,56,48,17,38,76,39,61,41,71,50,62,76,40,65,72,62,30,50,53,36,52,75,34,57,38,44,64,43,49,89,89,36,69,67,59,42,52,55,50,44,51,50,46,52,51,38,27,76,73,59,30,19,30,39,47,45,43,48,79,52,65,43,89,53,91,90,62,80,68,75,62,47,79,71,69,82,106

Radius of gyration: 16.69 Å; Cα contacts (8 Å, |Δi|>4): 183; chains: 1; bounding box: 38×46×38 Å